Protein AF-A0A431ULP1-F1 (afdb_monomer_lite)

Radius of gyration: 26.03 Å; chains: 1; bounding box: 40×68×86 Å

Sequence (166 aa):
MKRIIVLFLVFIIAGCNNQLNDNKQQSEMEEDKNIDIAKNYLEELGYDVISYETKGSLLFTKSDLLDLPGEQIWGVQYTEPDNFLNKEINTVSFMVKNHPLDNLFNMGKTNATVLIFNEEVIGGWSFPHSKEPLIGAFYSIDGKTMEEIHGDLQKWRDEWENKYKN

Structure (mmCIF, N/CA/C/O backbone):
data_AF-A0A431ULP1-F1
#
_entry.id   AF-A0A431ULP1-F1
#
loop_
_atom_site.group_PDB
_atom_site.id
_atom_site.type_symbol
_atom_site.label_atom_id
_atom_site.label_alt_id
_atom_site.label_comp_id
_atom_site.label_asym_id
_atom_site.label_entity_id
_atom_site.label_seq_id
_atom_site.pdbx_PDB_ins_code
_atom_site.Cartn_x
_atom_site.Cartn_y
_atom_site.Cartn_z
_atom_site.occupancy
_atom_site.B_iso_or_equiv
_atom_site.auth_seq_id
_atom_site.auth_comp_id
_atom_site.auth_asym_id
_atom_site.auth_atom_id
_atom_site.pdbx_PDB_model_num
ATOM 1 N N . MET A 1 1 ? -20.546 51.774 70.889 1.00 44.00 1 MET A N 1
ATOM 2 C CA . MET A 1 1 ? -20.753 50.640 69.956 1.00 44.00 1 MET A CA 1
ATOM 3 C C . MET A 1 1 ? -20.410 51.104 68.548 1.00 44.00 1 MET A C 1
ATOM 5 O O . MET A 1 1 ? -20.899 52.163 68.176 1.00 44.00 1 MET A O 1
ATOM 9 N N . LYS A 1 2 ? -19.631 50.308 67.790 1.00 39.28 2 LYS A N 1
ATOM 10 C CA . LYS A 1 2 ? -19.003 50.630 66.480 1.00 39.28 2 LYS A CA 1
ATOM 11 C C . LYS A 1 2 ? -17.781 51.567 66.658 1.00 39.28 2 LYS A C 1
ATOM 13 O O . LYS A 1 2 ? -17.886 52.532 67.395 1.00 39.28 2 LYS A O 1
ATOM 18 N N . ARG A 1 3 ? -16.592 51.353 66.081 1.00 47.94 3 ARG A N 1
ATOM 19 C CA . ARG A 1 3 ? -16.167 50.559 64.917 1.00 47.94 3 ARG A CA 1
ATOM 20 C C . ARG A 1 3 ? -14.771 49.961 65.147 1.00 47.94 3 ARG A C 1
ATOM 22 O O . ARG A 1 3 ? -13.888 50.637 65.658 1.00 47.94 3 ARG A O 1
ATOM 29 N N . ILE A 1 4 ? -14.607 48.718 64.709 1.00 53.84 4 ILE A N 1
ATOM 30 C CA . ILE A 1 4 ? -13.329 48.066 64.414 1.00 53.84 4 ILE A CA 1
ATOM 31 C C . ILE A 1 4 ? -12.892 48.532 63.018 1.00 53.84 4 ILE A C 1
ATOM 33 O O . ILE A 1 4 ? -13.712 48.493 62.102 1.00 53.84 4 ILE A O 1
ATOM 37 N N . ILE A 1 5 ? -11.627 48.922 62.845 1.00 53.19 5 ILE A N 1
ATOM 38 C CA . ILE A 1 5 ? -10.938 48.872 61.546 1.00 53.19 5 ILE A CA 1
ATOM 39 C C . ILE A 1 5 ? -9.593 48.190 61.800 1.00 53.19 5 ILE A C 1
ATOM 41 O O . ILE A 1 5 ? -8.691 48.754 62.413 1.00 53.19 5 ILE A O 1
ATOM 45 N N . VAL A 1 6 ? -9.548 46.919 61.406 1.00 56.19 6 VAL A N 1
ATOM 46 C CA . VAL A 1 6 ? -8.403 46.008 61.456 1.00 56.19 6 VAL A CA 1
ATOM 47 C C . VAL A 1 6 ? -7.536 46.214 60.215 1.00 56.19 6 VAL A C 1
ATOM 49 O O . VAL A 1 6 ? -8.036 46.532 59.138 1.00 56.19 6 VAL A O 1
ATOM 52 N N . LEU A 1 7 ? -6.234 46.038 60.444 1.00 47.69 7 LEU A N 1
ATOM 53 C CA . LEU A 1 7 ? -5.099 46.109 59.532 1.00 47.69 7 LEU A CA 1
ATOM 54 C C . LEU A 1 7 ? -5.366 45.640 58.094 1.00 47.69 7 LEU A C 1
ATOM 56 O O . LEU A 1 7 ? -5.822 44.526 57.845 1.00 47.69 7 LEU A O 1
ATOM 60 N N . PHE A 1 8 ? -4.901 46.472 57.165 1.00 47.56 8 PHE A N 1
ATOM 61 C CA . PHE A 1 8 ? -4.568 46.109 55.795 1.00 47.56 8 PHE A CA 1
ATOM 62 C C . PHE A 1 8 ? -3.323 45.205 55.817 1.00 47.56 8 PHE A C 1
ATOM 64 O O . PHE A 1 8 ? -2.222 45.666 56.112 1.00 47.56 8 PHE A O 1
ATOM 71 N N . LEU A 1 9 ? -3.497 43.916 55.527 1.00 45.38 9 LEU A N 1
ATOM 72 C CA . LEU A 1 9 ? -2.406 42.971 55.292 1.00 45.38 9 LEU A CA 1
ATOM 73 C C . LEU A 1 9 ? -2.649 42.347 53.917 1.00 45.38 9 LEU A C 1
ATOM 75 O O . LEU A 1 9 ? -3.440 41.421 53.753 1.00 45.38 9 LEU A O 1
ATOM 79 N N . VAL A 1 10 ? -2.026 42.954 52.908 1.00 48.81 10 VAL A N 1
ATOM 80 C CA . VAL A 1 10 ? -2.047 42.489 51.520 1.00 48.81 10 VAL A CA 1
ATOM 81 C C . VAL A 1 10 ? -1.178 41.237 51.444 1.00 48.81 10 VAL A C 1
ATOM 83 O O . VAL A 1 10 ? 0.046 41.323 51.385 1.00 48.81 10 VAL A O 1
ATOM 86 N N . PHE A 1 11 ? -1.813 40.067 51.473 1.00 51.09 11 PHE A N 1
ATOM 87 C CA . PHE A 1 11 ? -1.184 38.820 51.056 1.00 51.09 11 PHE A CA 1
ATOM 88 C C . PHE A 1 11 ? -1.215 38.750 49.528 1.00 51.09 11 PHE A C 1
ATOM 90 O O . PHE A 1 11 ? -2.260 38.538 48.915 1.00 51.09 11 PHE A O 1
ATOM 97 N N . ILE A 1 12 ? -0.050 38.957 48.919 1.00 57.84 12 ILE A N 1
ATOM 98 C CA . ILE A 1 12 ? 0.209 38.669 47.511 1.00 57.84 12 ILE A CA 1
ATOM 99 C C . ILE A 1 12 ? 0.268 37.145 47.386 1.00 57.84 12 ILE A C 1
ATOM 101 O O . ILE A 1 12 ? 1.264 36.530 47.763 1.00 57.84 12 ILE A O 1
ATOM 105 N N . ILE A 1 13 ? -0.805 36.528 46.894 1.00 60.06 13 ILE A N 1
ATOM 106 C CA . ILE A 1 13 ? -0.780 35.120 46.499 1.00 60.06 13 ILE A CA 1
ATOM 107 C C . ILE A 1 13 ? -0.441 35.095 45.011 1.00 60.06 13 ILE A C 1
ATOM 109 O O . ILE A 1 13 ? -1.288 35.353 44.158 1.00 60.06 13 ILE A O 1
ATOM 113 N N . ALA A 1 14 ? 0.830 34.840 44.710 1.00 52.19 14 ALA A N 1
ATOM 114 C CA . ALA A 1 14 ? 1.275 34.486 43.373 1.00 52.19 14 ALA A CA 1
ATOM 115 C C . ALA A 1 14 ? 0.693 33.108 43.021 1.00 52.19 14 ALA A C 1
ATOM 117 O O . ALA A 1 14 ? 1.149 32.082 43.520 1.00 52.19 14 ALA A O 1
ATOM 118 N N . GLY A 1 15 ? -0.349 33.092 42.191 1.00 46.12 15 GLY A N 1
ATOM 119 C CA . GLY A 1 15 ? -0.823 31.882 41.531 1.00 46.12 15 GLY A CA 1
ATOM 120 C C . GLY A 1 15 ? -0.015 31.650 40.259 1.00 46.12 15 GLY A C 1
ATOM 121 O O . GLY A 1 15 ? -0.295 32.267 39.235 1.00 46.12 15 GLY A O 1
ATOM 122 N N . CYS A 1 16 ? 0.989 30.775 40.319 1.00 42.81 16 CYS A N 1
ATOM 123 C CA . CYS A 1 16 ? 1.614 30.213 39.125 1.00 42.81 16 CYS A CA 1
ATOM 124 C C . CYS A 1 16 ? 0.596 29.300 38.430 1.00 42.81 16 CYS A C 1
ATOM 126 O O . CYS A 1 16 ? 0.344 28.186 38.887 1.00 42.81 16 CYS A O 1
ATOM 128 N N . ASN A 1 17 ? -0.005 29.773 37.340 1.00 47.25 17 ASN A N 1
ATOM 129 C CA . ASN A 1 17 ? -0.841 28.950 36.474 1.00 47.25 17 ASN A CA 1
ATOM 130 C C . ASN A 1 17 ? 0.065 28.089 35.580 1.00 47.25 17 ASN A C 1
ATOM 132 O O . ASN A 1 17 ? 0.389 28.479 34.461 1.00 47.25 17 ASN A O 1
ATOM 136 N N . ASN A 1 18 ? 0.502 26.931 36.079 1.00 44.16 18 ASN A N 1
ATOM 137 C CA . ASN A 1 18 ? 1.061 25.887 35.223 1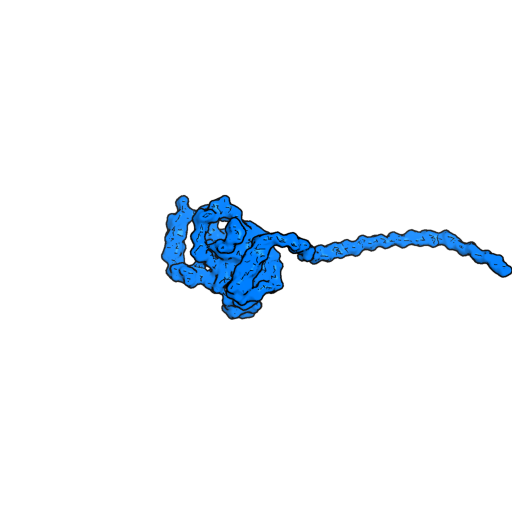.00 44.16 18 ASN A CA 1
ATOM 138 C C . ASN A 1 18 ? -0.100 25.172 34.532 1.00 44.16 18 ASN A C 1
ATOM 140 O O . ASN A 1 18 ? -0.567 24.123 34.972 1.00 44.16 18 ASN A O 1
ATOM 144 N N . GLN A 1 19 ? -0.563 25.778 33.444 1.00 44.97 19 GLN A N 1
ATOM 145 C CA . GLN A 1 19 ? -1.357 25.099 32.439 1.00 44.97 19 GLN A CA 1
ATOM 146 C C . GLN A 1 19 ? -0.424 24.083 31.770 1.00 44.97 19 GLN A C 1
ATOM 148 O O . GLN A 1 19 ? 0.378 24.412 30.898 1.00 44.97 19 GLN A O 1
ATOM 153 N N . LEU A 1 20 ? -0.449 22.856 32.291 1.00 41.56 20 LEU A N 1
ATOM 154 C CA . LEU A 1 20 ? 0.123 21.695 31.630 1.00 41.56 20 LEU A CA 1
ATOM 155 C C . LEU A 1 20 ? -0.615 21.556 30.300 1.00 41.56 20 LEU A C 1
ATOM 157 O O . LEU A 1 20 ? -1.793 21.208 30.258 1.00 41.56 20 LEU A O 1
ATOM 161 N N . ASN A 1 21 ? 0.085 21.924 29.232 1.00 38.34 21 ASN A N 1
ATOM 162 C CA . ASN A 1 21 ? -0.296 21.638 27.863 1.00 38.34 21 ASN A CA 1
ATOM 163 C C . ASN A 1 21 ? -0.261 20.119 27.670 1.00 38.34 21 ASN A C 1
ATOM 165 O O . ASN A 1 21 ? 0.716 19.571 27.160 1.00 38.34 21 ASN A O 1
ATOM 169 N N . ASP A 1 22 ? -1.341 19.447 28.057 1.00 37.44 22 ASP A N 1
ATOM 170 C CA . ASP A 1 22 ? -1.734 18.184 27.446 1.00 37.44 22 ASP A CA 1
ATOM 171 C C . ASP A 1 22 ? -2.174 18.498 26.012 1.00 37.44 22 ASP A C 1
ATOM 173 O O . ASP A 1 22 ? -3.357 18.539 25.678 1.00 37.44 22 ASP A O 1
ATOM 177 N N . ASN A 1 23 ? -1.188 18.740 25.146 1.00 39.16 23 ASN A N 1
ATOM 178 C CA . ASN A 1 23 ? -1.352 18.699 23.700 1.00 39.16 23 ASN A CA 1
ATOM 179 C C . ASN A 1 23 ? -1.556 17.235 23.294 1.00 39.16 23 ASN A C 1
ATOM 181 O O . ASN A 1 23 ? -0.716 16.619 22.641 1.00 39.16 23 ASN A O 1
ATOM 185 N N . LYS A 1 24 ? -2.698 16.664 23.680 1.00 39.19 24 LYS A N 1
ATOM 186 C CA . LYS A 1 24 ? -3.311 15.604 22.897 1.00 39.19 24 LYS A CA 1
ATOM 187 C C . LYS A 1 24 ? -3.706 16.295 21.599 1.00 39.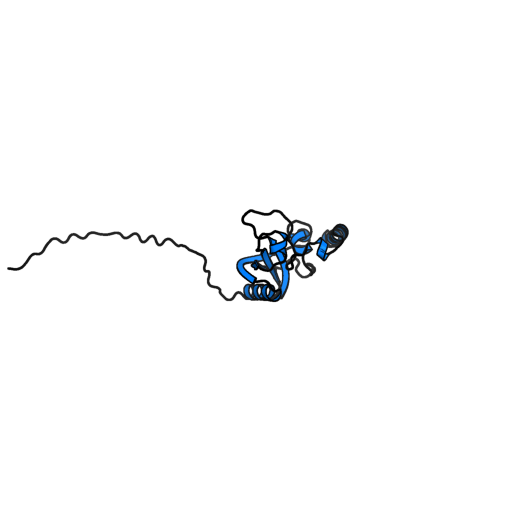19 24 LYS A C 1
ATOM 189 O O . LYS A 1 24 ? -4.654 17.074 21.593 1.00 39.19 24 LYS A O 1
ATOM 194 N N . GLN A 1 25 ? -2.896 16.093 20.560 1.00 41.06 25 GLN A N 1
ATOM 195 C CA . GLN A 1 25 ? -3.156 16.510 19.184 1.00 41.06 25 GLN A CA 1
ATOM 196 C C . GLN A 1 25 ? -4.489 15.912 18.733 1.00 41.06 25 GLN A C 1
ATOM 198 O O . GLN A 1 25 ? -4.570 14.877 18.086 1.00 41.06 25 GLN A O 1
ATOM 203 N N . GLN A 1 26 ? -5.557 16.579 19.127 1.00 40.69 26 GLN A N 1
ATOM 204 C CA . GLN A 1 26 ? -6.789 16.665 18.390 1.00 40.69 26 GLN A CA 1
ATOM 205 C C . GLN A 1 26 ? -6.553 17.838 17.438 1.00 40.69 26 GLN A C 1
ATOM 207 O O . GLN A 1 26 ? -7.049 18.938 17.654 1.00 40.69 26 GLN A O 1
ATOM 212 N N . SER A 1 27 ? -5.646 17.639 16.475 1.00 43.19 27 SER A N 1
ATOM 213 C CA . SER A 1 27 ? -5.486 18.586 15.381 1.00 43.19 27 SER A CA 1
ATOM 214 C C . SER A 1 27 ? -6.800 18.582 14.626 1.00 43.19 27 SER A C 1
ATOM 216 O O . SER A 1 27 ? -7.296 17.524 14.233 1.00 43.19 27 SER A O 1
ATOM 218 N N . GLU A 1 28 ? -7.373 19.769 14.522 1.00 41.53 28 GLU A N 1
ATOM 219 C CA . GLU A 1 28 ? -8.532 20.084 13.713 1.00 41.53 28 GLU A CA 1
ATOM 220 C C . GLU A 1 28 ? -8.424 19.351 12.374 1.00 41.53 28 GLU A C 1
ATOM 222 O O . GLU A 1 28 ? -7.456 19.503 11.632 1.00 41.53 28 GLU A O 1
ATOM 227 N N . MET A 1 29 ? -9.405 18.485 12.128 1.00 44.91 29 MET A N 1
ATOM 228 C CA . MET A 1 29 ? -9.673 17.874 10.837 1.00 44.91 29 MET A CA 1
ATOM 229 C C . MET A 1 29 ? -10.146 19.004 9.919 1.00 44.91 29 MET A C 1
ATOM 231 O O . MET A 1 29 ? -11.338 19.198 9.708 1.00 44.91 29 MET A O 1
ATOM 235 N N . GLU A 1 30 ? -9.207 19.826 9.457 1.00 44.91 30 GLU A N 1
ATOM 236 C CA . GLU A 1 30 ? -9.362 20.469 8.162 1.00 44.91 30 G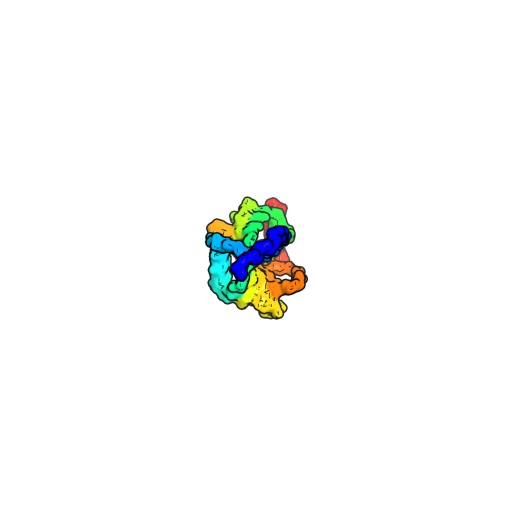LU A CA 1
ATOM 237 C C . GLU A 1 30 ? -9.537 19.319 7.162 1.00 44.91 30 GLU A C 1
ATOM 239 O O . GLU A 1 30 ? -8.798 18.334 7.226 1.00 44.91 30 GLU A O 1
ATOM 244 N N . GLU A 1 31 ? -10.594 19.382 6.356 1.00 63.78 31 GLU A N 1
ATOM 245 C CA . GLU A 1 31 ? -11.094 18.307 5.491 1.00 63.78 31 GLU A CA 1
ATOM 246 C C . GLU A 1 31 ? -10.040 17.960 4.419 1.00 63.78 31 GLU A C 1
ATOM 248 O O . GLU A 1 31 ? -10.033 18.469 3.298 1.00 63.78 31 GLU A O 1
ATOM 253 N N . ASP A 1 32 ? -9.045 17.165 4.809 1.00 87.62 32 ASP A N 1
ATOM 254 C CA . ASP A 1 32 ? -7.965 16.732 3.939 1.00 87.62 32 ASP A CA 1
ATOM 255 C C . ASP A 1 32 ? -8.513 15.653 3.017 1.00 87.62 32 ASP A C 1
ATOM 257 O O . ASP A 1 32 ? -8.636 14.485 3.384 1.00 87.62 32 ASP A O 1
ATOM 261 N N . LYS A 1 33 ? -8.826 16.061 1.791 1.00 94.12 33 LYS A N 1
ATOM 262 C CA . LYS A 1 33 ? -9.420 15.207 0.763 1.00 94.12 33 LYS A CA 1
ATOM 263 C C . LYS A 1 33 ? -8.716 13.853 0.595 1.00 94.12 33 LYS A C 1
ATOM 265 O O . LYS A 1 33 ? -9.382 12.861 0.316 1.00 94.12 33 LYS A O 1
ATOM 270 N N . ASN A 1 34 ? -7.395 13.770 0.787 1.00 96.25 34 ASN A N 1
ATOM 271 C CA . ASN A 1 34 ? -6.675 12.495 0.682 1.00 96.25 34 ASN A CA 1
ATOM 272 C C . ASN A 1 34 ? -6.992 11.546 1.847 1.00 96.25 34 ASN A C 1
ATOM 274 O O . ASN A 1 34 ? -7.004 10.332 1.649 1.00 96.25 34 ASN A O 1
ATOM 278 N N . ILE A 1 35 ? -7.257 12.077 3.045 1.00 97.44 35 ILE A N 1
ATOM 279 C CA . ILE A 1 35 ? -7.712 11.281 4.192 1.00 97.44 35 ILE A CA 1
ATOM 280 C C . ILE A 1 35 ? -9.081 10.675 3.882 1.00 97.44 35 ILE A C 1
ATOM 282 O O . ILE A 1 35 ? -9.259 9.475 4.087 1.00 97.44 35 ILE A O 1
ATOM 286 N N . ASP A 1 36 ? -10.002 11.458 3.319 1.00 97.19 36 ASP A N 1
ATOM 287 C CA . ASP A 1 36 ? -11.334 10.969 2.944 1.00 97.19 36 ASP A CA 1
ATOM 288 C C . ASP A 1 36 ? -11.275 9.937 1.815 1.00 97.19 36 ASP A C 1
ATOM 290 O O . ASP A 1 36 ? -11.896 8.881 1.918 1.00 97.19 36 ASP A O 1
ATOM 294 N N . ILE A 1 37 ? -10.480 10.188 0.767 1.00 98.19 37 ILE A N 1
ATOM 295 C CA . ILE A 1 37 ? -10.257 9.231 -0.330 1.00 98.19 37 ILE A CA 1
ATOM 296 C C . ILE A 1 37 ? -9.731 7.899 0.215 1.00 98.19 37 ILE A C 1
ATOM 298 O O . ILE A 1 37 ? -10.284 6.845 -0.093 1.00 98.19 37 ILE A O 1
ATOM 302 N N . ALA A 1 38 ? -8.680 7.937 1.040 1.00 98.50 38 ALA A N 1
ATOM 303 C CA . ALA A 1 38 ? -8.079 6.728 1.596 1.00 98.50 38 ALA A CA 1
ATOM 304 C C . ALA A 1 38 ? -9.042 5.981 2.524 1.00 98.50 38 ALA A C 1
ATOM 306 O O . ALA A 1 38 ? -9.138 4.757 2.447 1.00 98.50 38 ALA A O 1
ATOM 307 N N . LYS A 1 39 ? -9.764 6.704 3.385 1.00 98.56 39 LYS A N 1
ATOM 308 C CA . LYS A 1 39 ? -10.741 6.108 4.296 1.00 98.56 39 LYS A CA 1
ATOM 309 C C . LYS A 1 39 ? -11.865 5.417 3.525 1.00 98.56 39 LYS A C 1
ATOM 311 O O . LYS A 1 39 ? -12.117 4.243 3.780 1.00 98.56 39 LYS A O 1
ATOM 316 N N . ASN A 1 40 ? -12.483 6.114 2.571 1.00 98.56 40 ASN A N 1
ATOM 317 C CA . ASN A 1 40 ? -13.570 5.564 1.761 1.00 98.56 40 ASN A CA 1
ATOM 318 C C . ASN A 1 40 ? -13.109 4.322 0.993 1.00 98.56 40 ASN A C 1
ATOM 320 O O . ASN A 1 40 ? -13.801 3.312 1.000 1.00 98.56 40 ASN A O 1
ATOM 324 N N . TYR A 1 41 ? -11.907 4.356 0.412 1.00 98.75 41 TYR A N 1
ATOM 325 C CA . TYR A 1 41 ? -11.331 3.202 -0.276 1.00 98.75 41 TYR A CA 1
ATOM 326 C C . TYR A 1 41 ? -11.177 1.977 0.641 1.00 98.75 41 TYR A C 1
ATOM 328 O O . TYR A 1 41 ? -11.541 0.868 0.260 1.00 98.75 41 TYR A O 1
ATOM 336 N N . LEU A 1 42 ? -10.677 2.157 1.869 1.00 98.81 42 LEU A N 1
ATOM 337 C CA . LEU A 1 42 ? -10.550 1.056 2.835 1.00 98.81 42 LEU A CA 1
ATOM 338 C C . LEU A 1 42 ? -11.921 0.513 3.275 1.00 98.81 42 LEU A C 1
ATOM 340 O O . LEU A 1 42 ? -12.084 -0.699 3.407 1.00 98.81 42 LEU A O 1
ATOM 344 N N . GLU A 1 43 ? -12.909 1.387 3.470 1.00 98.69 43 GLU A N 1
ATOM 345 C CA . GLU A 1 43 ? -14.283 0.990 3.808 1.00 98.69 43 GLU A CA 1
ATOM 346 C C . GLU A 1 43 ? -14.965 0.238 2.648 1.00 98.69 43 GLU A C 1
ATOM 348 O O . GLU A 1 43 ? -15.651 -0.757 2.879 1.00 98.69 43 GLU A O 1
ATOM 353 N N . GLU A 1 44 ? -14.725 0.638 1.395 1.00 98.56 44 GLU A N 1
ATOM 354 C CA . GLU A 1 44 ? -15.211 -0.051 0.188 1.00 98.56 44 GLU A CA 1
ATOM 355 C C . GLU A 1 44 ? -14.607 -1.452 0.015 1.00 98.56 44 GLU A C 1
ATOM 357 O O . GLU A 1 44 ? -15.283 -2.360 -0.476 1.00 98.56 44 GLU A O 1
ATOM 362 N N . LEU A 1 45 ? -13.368 -1.663 0.473 1.00 98.31 45 LEU A N 1
ATOM 363 C CA . LEU A 1 45 ? -12.753 -2.994 0.572 1.00 98.31 45 LEU A CA 1
ATOM 364 C C . LEU A 1 45 ? -13.358 -3.856 1.696 1.00 98.31 45 LEU A C 1
ATOM 366 O O . LEU A 1 45 ? -13.057 -5.047 1.790 1.00 98.31 45 LEU A O 1
ATOM 370 N N . GLY A 1 46 ? -14.231 -3.283 2.530 1.00 98.56 46 GLY A N 1
ATOM 371 C CA . GLY A 1 46 ? -14.904 -3.964 3.633 1.00 98.56 46 GLY A CA 1
ATOM 372 C C . GLY A 1 46 ? -14.140 -3.916 4.955 1.00 98.56 46 GLY A C 1
ATOM 373 O O . GLY A 1 46 ? -14.407 -4.738 5.836 1.00 98.56 46 GLY A O 1
ATOM 374 N N . TYR A 1 47 ? -13.186 -2.995 5.107 1.00 98.62 47 TYR A N 1
ATOM 375 C CA . TYR A 1 47 ? -12.425 -2.841 6.344 1.00 98.62 47 TYR A CA 1
ATOM 376 C C . TYR A 1 47 ? -13.088 -1.860 7.308 1.00 98.62 47 TYR A C 1
ATOM 378 O O . TYR A 1 47 ? -13.598 -0.812 6.916 1.00 98.62 47 TYR A O 1
ATOM 386 N N . ASP A 1 48 ? -12.995 -2.166 8.599 1.00 98.62 48 ASP A N 1
ATOM 387 C CA . ASP A 1 48 ? -13.408 -1.248 9.656 1.00 98.62 48 ASP A CA 1
ATOM 388 C C . ASP A 1 48 ? -12.241 -0.303 9.976 1.00 98.62 48 ASP A C 1
ATOM 390 O O . ASP A 1 48 ? -11.246 -0.714 10.584 1.00 98.62 48 ASP A O 1
ATOM 394 N N . VAL A 1 49 ? -12.350 0.972 9.598 1.00 98.44 49 VAL A N 1
ATOM 395 C CA . VAL A 1 49 ? -11.329 1.987 9.904 1.00 98.44 49 VAL A CA 1
ATOM 396 C C . VAL A 1 49 ? -11.422 2.402 11.376 1.00 98.44 49 VAL A C 1
ATOM 398 O O . VAL A 1 49 ? -12.403 3.000 11.814 1.00 98.44 49 VAL A O 1
ATOM 401 N N . ILE A 1 50 ? -10.385 2.089 12.159 1.00 98.31 50 ILE A N 1
ATOM 402 C CA . ILE A 1 50 ? -10.357 2.299 13.616 1.00 98.31 50 ILE A CA 1
ATOM 403 C C . ILE A 1 50 ? -9.780 3.664 13.980 1.00 98.31 50 ILE A C 1
ATOM 405 O O . ILE A 1 50 ? -10.343 4.372 14.817 1.00 98.31 50 ILE A O 1
ATOM 409 N N . SER A 1 51 ? -8.642 4.019 13.388 1.00 97.50 51 SER A N 1
ATOM 410 C CA . SER A 1 51 ? -7.965 5.291 13.636 1.00 97.50 51 SER A CA 1
ATOM 411 C C . SER A 1 51 ? -7.137 5.718 12.437 1.00 97.50 51 SER A C 1
ATOM 413 O O . SER A 1 51 ? -6.526 4.895 11.760 1.00 97.50 51 SER A O 1
ATOM 415 N N . TYR A 1 52 ? -7.118 7.026 12.192 1.00 97.19 52 TYR A N 1
ATOM 416 C CA . TYR A 1 52 ? -6.091 7.665 11.379 1.00 97.19 52 TYR A CA 1
ATOM 417 C C . TYR A 1 52 ? -4.764 7.633 12.141 1.00 97.19 52 TYR A C 1
ATOM 419 O O . TYR A 1 52 ? -4.734 7.964 13.327 1.00 97.19 52 TYR A O 1
ATOM 427 N N . GLU A 1 53 ? -3.686 7.247 11.461 1.00 96.06 53 GLU A N 1
ATOM 428 C CA . GLU A 1 53 ? -2.354 7.141 12.061 1.00 96.06 53 GLU A CA 1
ATOM 429 C C . GLU A 1 53 ? -1.445 8.271 11.582 1.00 96.06 53 GLU A C 1
ATOM 431 O O . GLU A 1 53 ? -0.898 9.027 12.385 1.00 96.06 53 GLU A O 1
ATOM 436 N N . THR A 1 54 ? -1.262 8.397 10.266 1.00 96.75 54 THR A N 1
ATOM 437 C CA . THR A 1 54 ? -0.360 9.402 9.705 1.00 96.75 54 THR A CA 1
ATOM 438 C C . THR A 1 54 ? -0.656 9.696 8.238 1.00 96.75 54 THR A C 1
ATOM 440 O O . THR A 1 54 ? -1.249 8.884 7.527 1.00 96.75 54 THR A O 1
ATOM 443 N N . LYS A 1 55 ? -0.201 10.861 7.783 1.00 96.69 55 LYS A N 1
ATOM 444 C CA . LYS A 1 55 ? -0.138 11.270 6.384 1.00 96.69 55 LYS A CA 1
ATOM 445 C C . LYS A 1 55 ? 1.307 11.636 6.076 1.00 96.69 55 LYS A C 1
ATOM 447 O O . LYS A 1 55 ? 1.994 12.238 6.899 1.00 96.69 55 LYS A O 1
ATOM 452 N N . GLY A 1 56 ? 1.751 11.293 4.879 1.00 96.19 56 GLY A N 1
ATOM 453 C CA . GLY A 1 56 ? 3.086 11.600 4.395 1.00 96.19 56 GLY A CA 1
ATOM 454 C C . GLY A 1 56 ? 3.126 11.626 2.878 1.00 96.19 56 GLY A C 1
ATOM 455 O O . GLY A 1 56 ? 2.087 11.691 2.212 1.00 96.19 56 GLY A O 1
ATOM 456 N N . SER A 1 57 ? 4.335 11.557 2.342 1.00 95.88 57 SER A N 1
ATOM 457 C CA . SER A 1 57 ? 4.553 11.391 0.918 1.00 95.88 57 SER A CA 1
ATOM 458 C C . SER A 1 57 ? 5.696 10.428 0.630 1.00 95.88 57 SER A C 1
ATOM 460 O O . SER A 1 57 ? 6.597 10.221 1.445 1.00 95.88 57 SER A O 1
ATOM 462 N N . LEU A 1 58 ? 5.622 9.812 -0.544 1.00 95.69 58 LEU A N 1
ATOM 463 C CA . LEU A 1 58 ? 6.631 8.936 -1.109 1.00 95.69 58 LEU A CA 1
ATOM 464 C C . LEU A 1 58 ? 7.143 9.574 -2.400 1.00 95.69 58 LEU A C 1
ATOM 466 O O . LEU A 1 58 ? 6.361 9.933 -3.279 1.00 95.69 58 LEU A O 1
ATOM 470 N N . LEU A 1 59 ? 8.461 9.680 -2.521 1.00 96.88 59 LEU A N 1
ATOM 471 C CA . LEU A 1 59 ? 9.151 10.039 -3.752 1.00 96.88 59 LEU A CA 1
ATOM 472 C C . LEU A 1 59 ? 10.188 8.957 -4.016 1.00 96.88 59 LEU A C 1
ATOM 474 O O . LEU A 1 59 ? 10.966 8.624 -3.126 1.00 96.88 59 LEU A O 1
ATOM 478 N N . PHE A 1 60 ? 10.189 8.418 -5.227 1.00 96.06 60 PHE A N 1
ATOM 479 C CA . PHE A 1 60 ? 11.116 7.367 -5.612 1.00 96.06 60 PHE A CA 1
ATOM 480 C C . PHE A 1 60 ? 11.601 7.584 -7.043 1.00 96.06 60 PHE A C 1
ATOM 482 O O . PHE A 1 60 ? 10.914 8.134 -7.912 1.00 96.06 60 PHE A O 1
ATOM 489 N N . THR A 1 61 ? 12.822 7.143 -7.264 1.00 96.69 61 THR A N 1
ATOM 490 C CA . THR A 1 61 ? 13.529 7.111 -8.532 1.00 96.69 61 THR A CA 1
ATOM 491 C C . THR A 1 61 ? 13.596 5.675 -9.040 1.00 96.69 61 THR A C 1
ATOM 493 O O . THR A 1 61 ? 13.147 4.729 -8.393 1.00 96.69 61 THR A O 1
ATOM 496 N N . LYS A 1 62 ? 14.184 5.498 -10.222 1.00 96.50 62 LYS A N 1
ATOM 497 C CA . LYS A 1 62 ? 14.356 4.177 -10.822 1.00 96.50 62 LYS A CA 1
ATOM 498 C C . LYS A 1 62 ? 15.261 3.272 -9.975 1.00 96.50 62 LYS A C 1
ATOM 500 O O . LYS A 1 62 ? 14.963 2.093 -9.841 1.00 96.50 62 LYS A O 1
ATOM 505 N N . SER A 1 63 ? 16.324 3.826 -9.383 1.00 95.75 63 SER A N 1
ATOM 506 C CA . SER A 1 63 ? 17.231 3.069 -8.512 1.00 95.75 63 SER A CA 1
ATOM 507 C C . SER A 1 63 ? 16.557 2.636 -7.217 1.00 95.75 63 SER A C 1
ATOM 509 O O . SER A 1 63 ? 16.778 1.516 -6.778 1.00 95.75 63 SER A O 1
ATOM 511 N N . ASP A 1 64 ? 15.667 3.463 -6.661 1.00 96.56 64 ASP A N 1
ATOM 512 C CA . ASP A 1 64 ? 14.963 3.126 -5.419 1.00 96.56 64 ASP A CA 1
ATOM 513 C C . ASP A 1 64 ? 14.062 1.890 -5.579 1.00 96.56 64 ASP A C 1
ATOM 515 O O . ASP A 1 64 ? 13.782 1.208 -4.601 1.00 96.56 64 ASP A O 1
ATOM 519 N N . LEU A 1 65 ? 13.631 1.559 -6.805 1.00 97.00 65 LEU A N 1
ATOM 520 C CA . LEU A 1 65 ? 12.860 0.343 -7.095 1.00 97.00 65 LEU A CA 1
ATOM 521 C C . LEU A 1 65 ? 13.680 -0.948 -6.956 1.00 97.00 65 LEU A C 1
ATOM 523 O O . LEU A 1 65 ? 13.093 -2.026 -6.908 1.00 97.00 65 LEU A O 1
ATOM 527 N N . LEU A 1 66 ? 15.009 -0.853 -6.926 1.00 96.62 66 LEU A N 1
ATOM 528 C CA . LEU A 1 66 ? 15.924 -1.987 -6.763 1.00 96.62 66 LEU A CA 1
ATOM 529 C C . LEU A 1 66 ? 16.417 -2.145 -5.322 1.00 96.62 66 LEU A C 1
ATOM 531 O O . LEU A 1 66 ? 17.043 -3.151 -5.001 1.00 96.62 66 LEU A O 1
ATOM 535 N N . ASP A 1 67 ? 16.147 -1.155 -4.472 1.00 95.81 67 ASP A N 1
ATOM 536 C CA . ASP A 1 67 ? 16.596 -1.110 -3.088 1.00 95.81 67 ASP A CA 1
ATOM 537 C C . ASP A 1 67 ? 15.413 -1.232 -2.121 1.00 95.81 67 ASP A C 1
ATOM 539 O O . ASP A 1 67 ? 14.255 -0.949 -2.443 1.00 95.81 67 ASP A O 1
ATOM 543 N N . LEU A 1 68 ? 15.697 -1.636 -0.882 1.00 94.44 68 LEU A N 1
ATOM 544 C CA . LEU A 1 68 ? 14.703 -1.586 0.187 1.00 94.44 68 LEU A CA 1
ATOM 545 C C . LEU A 1 68 ? 14.551 -0.150 0.720 1.00 94.44 68 LEU A C 1
ATOM 547 O O . LEU A 1 68 ? 15.557 0.527 0.933 1.00 94.44 68 LEU A O 1
ATOM 551 N N . PRO A 1 69 ? 13.320 0.309 1.022 1.00 94.56 69 PRO A N 1
ATOM 552 C CA . PRO A 1 69 ? 12.060 -0.441 0.972 1.00 94.56 69 PRO A CA 1
ATOM 553 C C . PRO A 1 69 ? 11.335 -0.407 -0.388 1.00 94.56 69 PRO A C 1
ATOM 555 O O . PRO A 1 69 ? 10.250 -0.977 -0.493 1.00 94.56 69 PRO A O 1
ATOM 558 N N . GLY A 1 70 ? 11.874 0.261 -1.411 1.00 95.94 70 GLY A N 1
ATOM 559 C CA . GLY A 1 70 ? 11.175 0.507 -2.675 1.00 95.94 70 GLY A CA 1
ATOM 560 C C . GLY A 1 70 ? 10.766 -0.762 -3.426 1.00 95.94 70 GLY A C 1
ATOM 561 O O . GLY A 1 70 ? 9.603 -0.853 -3.822 1.00 95.94 70 GLY A O 1
ATOM 562 N N . GLU A 1 71 ? 11.643 -1.769 -3.531 1.00 95.88 71 GLU A N 1
ATOM 563 C CA . GLU A 1 71 ? 11.306 -3.079 -4.131 1.00 95.88 71 GLU A CA 1
ATOM 564 C C . GLU A 1 71 ? 10.107 -3.723 -3.415 1.00 95.88 71 GLU A C 1
ATOM 566 O O . GLU A 1 71 ? 9.190 -4.234 -4.051 1.00 95.88 71 GLU A O 1
ATOM 571 N N . GLN A 1 72 ? 10.068 -3.663 -2.080 1.00 96.00 72 GLN A N 1
ATOM 572 C CA . GLN A 1 72 ? 8.996 -4.282 -1.294 1.00 96.00 72 GLN A CA 1
ATOM 573 C C . GLN A 1 72 ? 7.675 -3.527 -1.392 1.00 96.00 72 GLN A C 1
ATOM 575 O O . GLN A 1 72 ? 6.624 -4.159 -1.463 1.00 96.00 72 GLN A O 1
ATOM 580 N N . ILE A 1 73 ? 7.711 -2.192 -1.384 1.00 97.12 73 ILE A N 1
ATOM 581 C CA . ILE A 1 73 ? 6.501 -1.376 -1.529 1.00 97.12 73 ILE A CA 1
ATOM 582 C C . ILE A 1 73 ? 5.893 -1.610 -2.908 1.00 97.12 73 ILE A C 1
ATOM 584 O O . ILE A 1 73 ? 4.695 -1.869 -3.008 1.00 97.12 73 ILE A O 1
ATOM 588 N N . TRP A 1 74 ? 6.706 -1.549 -3.964 1.00 97.44 74 TRP A N 1
ATOM 589 C CA . TRP A 1 74 ? 6.219 -1.667 -5.336 1.00 97.44 74 TRP A CA 1
ATOM 590 C C . TRP A 1 74 ? 5.934 -3.103 -5.766 1.00 97.44 74 TRP A C 1
ATOM 592 O O . TRP A 1 74 ? 5.001 -3.326 -6.533 1.00 97.44 74 TRP A O 1
ATOM 602 N N . GLY A 1 75 ? 6.645 -4.083 -5.210 1.00 97.31 75 GLY A N 1
ATOM 603 C CA . GLY A 1 75 ? 6.405 -5.500 -5.476 1.00 97.31 75 GLY A CA 1
ATOM 604 C C . GLY A 1 75 ? 5.021 -5.982 -5.041 1.00 97.31 75 GLY A C 1
ATOM 605 O O . GLY A 1 75 ? 4.534 -6.971 -5.578 1.00 97.31 75 GLY A O 1
ATOM 606 N N . VAL A 1 76 ? 4.347 -5.279 -4.126 1.00 98.19 76 VAL A N 1
ATOM 607 C CA . VAL A 1 76 ? 2.983 -5.628 -3.686 1.00 98.19 76 VAL A CA 1
ATOM 608 C C . VAL A 1 76 ? 1.876 -4.777 -4.312 1.00 98.19 76 VAL A C 1
ATOM 610 O O . VAL A 1 76 ? 0.736 -4.806 -3.848 1.00 98.19 76 VAL A O 1
ATOM 613 N N . GLN A 1 77 ? 2.191 -4.021 -5.367 1.00 97.88 77 GLN A N 1
ATOM 614 C CA . GLN A 1 77 ? 1.208 -3.235 -6.114 1.00 97.88 77 GLN A CA 1
ATOM 615 C C . GLN A 1 77 ? 0.732 -3.987 -7.359 1.00 97.88 77 GLN A C 1
ATOM 617 O O . GLN A 1 77 ? 1.501 -4.678 -8.021 1.00 97.88 77 GLN A O 1
ATOM 622 N N . TYR A 1 78 ? -0.537 -3.789 -7.720 1.00 96.25 78 TYR A N 1
ATOM 623 C CA . TYR A 1 78 ? -1.082 -4.234 -9.010 1.00 96.25 78 TYR A CA 1
ATOM 624 C C . TYR A 1 78 ? -0.803 -3.236 -10.148 1.00 96.25 78 TYR A C 1
ATOM 626 O O . TYR A 1 78 ? -1.044 -3.541 -11.315 1.00 96.25 78 TYR A O 1
ATOM 634 N N . THR A 1 79 ? -0.319 -2.039 -9.809 1.00 95.75 79 THR A N 1
ATOM 635 C CA . THR A 1 79 ? -0.015 -0.954 -10.746 1.00 95.75 79 THR A CA 1
ATOM 636 C C . THR A 1 79 ? 1.496 -0.818 -10.920 1.00 95.75 79 THR A C 1
ATOM 638 O O . THR A 1 79 ? 2.237 -0.800 -9.941 1.00 95.75 79 THR A O 1
ATOM 641 N N . GLU A 1 80 ? 1.948 -0.649 -12.163 1.00 95.19 80 GLU A N 1
ATOM 642 C CA . GLU A 1 80 ? 3.359 -0.409 -12.490 1.00 95.19 80 GLU A CA 1
ATOM 643 C C . GLU A 1 80 ? 3.851 0.975 -12.007 1.00 95.19 80 GLU A C 1
ATOM 645 O O . GLU A 1 80 ? 3.126 1.970 -12.145 1.00 95.19 80 GLU A O 1
ATOM 650 N N . PRO A 1 81 ? 5.102 1.093 -11.519 1.00 97.00 81 PRO A N 1
ATOM 651 C CA . PRO A 1 81 ? 5.637 2.340 -10.966 1.00 97.00 81 PRO A CA 1
ATOM 652 C C . PRO A 1 81 ? 6.010 3.396 -12.017 1.00 97.00 81 PRO A C 1
ATOM 654 O O . PRO A 1 81 ? 6.192 4.564 -11.668 1.00 97.00 81 PRO A O 1
ATOM 657 N N . ASP A 1 82 ? 6.150 3.022 -13.294 1.00 97.31 82 ASP A N 1
ATOM 658 C CA . ASP A 1 82 ? 6.742 3.856 -14.353 1.00 97.31 82 ASP A CA 1
ATOM 659 C C . ASP A 1 82 ? 6.094 5.244 -14.467 1.00 97.31 82 ASP A C 1
ATOM 661 O O . ASP A 1 82 ? 6.779 6.251 -14.653 1.00 97.31 82 ASP A O 1
ATOM 665 N N . ASN A 1 83 ? 4.771 5.318 -14.298 1.00 96.38 83 ASN A N 1
ATOM 666 C CA . ASN A 1 83 ? 4.018 6.567 -14.408 1.00 96.38 83 ASN A CA 1
ATOM 667 C C . ASN A 1 83 ? 4.216 7.518 -13.218 1.00 96.38 83 ASN A C 1
ATOM 669 O O . ASN A 1 83 ? 3.843 8.693 -13.319 1.00 96.38 83 ASN A O 1
ATOM 673 N N . PHE A 1 84 ? 4.810 7.047 -12.123 1.00 97.69 84 PHE A N 1
ATOM 674 C CA . PHE A 1 84 ? 4.954 7.792 -10.872 1.00 97.69 84 PHE A CA 1
ATOM 675 C C . PHE A 1 84 ? 6.415 8.074 -10.491 1.00 97.69 84 PHE A C 1
ATOM 677 O O . PHE A 1 84 ? 6.668 8.770 -9.512 1.00 97.69 84 PHE A O 1
ATOM 684 N N . LEU A 1 85 ? 7.379 7.607 -11.293 1.00 97.12 85 LEU A N 1
ATOM 685 C CA . LEU A 1 85 ? 8.804 7.887 -11.103 1.00 97.12 85 LEU A CA 1
ATOM 686 C C . LEU A 1 85 ? 9.093 9.391 -11.023 1.00 97.12 85 LEU A C 1
ATOM 688 O O . LEU A 1 85 ? 8.681 10.163 -11.892 1.00 97.12 85 LEU A O 1
ATOM 692 N N . ASN A 1 86 ? 9.877 9.787 -10.018 1.00 97.62 86 ASN A N 1
ATOM 693 C CA . ASN A 1 86 ? 10.248 11.175 -9.719 1.00 97.62 86 ASN A CA 1
ATOM 694 C C . ASN A 1 86 ? 9.048 12.105 -9.470 1.00 97.62 86 ASN A C 1
ATOM 696 O O . ASN A 1 86 ? 9.161 13.321 -9.642 1.00 97.62 86 ASN A O 1
ATOM 700 N N . LYS A 1 87 ? 7.896 11.547 -9.087 1.00 97.88 87 LYS A N 1
ATOM 701 C CA . LYS A 1 87 ? 6.704 12.302 -8.698 1.00 97.88 87 LYS A CA 1
ATOM 702 C C . LYS A 1 87 ? 6.361 11.992 -7.251 1.00 97.88 87 LYS A C 1
ATOM 704 O O . LYS A 1 87 ? 6.553 10.876 -6.779 1.00 97.88 87 LYS A O 1
ATOM 709 N N . GLU A 1 88 ? 5.856 12.999 -6.556 1.00 97.44 88 GLU A N 1
ATOM 710 C CA . GLU A 1 88 ? 5.409 12.847 -5.180 1.00 97.44 88 GLU A CA 1
ATOM 711 C C . GLU A 1 88 ? 4.045 12.143 -5.146 1.00 97.44 88 GLU A C 1
ATOM 713 O O . GLU A 1 88 ? 3.091 12.575 -5.798 1.00 97.44 88 GLU A O 1
ATOM 718 N N . ILE A 1 89 ? 3.962 11.045 -4.397 1.00 98.31 89 ILE A N 1
ATOM 719 C CA . ILE A 1 89 ? 2.732 10.299 -4.116 1.00 98.31 89 ILE A CA 1
ATOM 720 C C . ILE A 1 89 ? 2.346 10.578 -2.667 1.00 98.31 89 ILE A C 1
ATOM 722 O O . ILE A 1 89 ? 3.181 10.475 -1.773 1.00 98.31 89 ILE A O 1
ATOM 726 N N . ASN A 1 90 ? 1.079 10.887 -2.410 1.00 98.38 90 ASN A N 1
ATOM 727 C CA . ASN A 1 90 ? 0.581 11.040 -1.047 1.00 98.38 90 ASN A CA 1
ATOM 728 C C . ASN A 1 90 ? 0.364 9.666 -0.413 1.00 98.38 90 ASN A C 1
ATOM 730 O O . ASN A 1 90 ? -0.174 8.761 -1.049 1.00 98.38 90 ASN A O 1
ATOM 734 N N . THR A 1 91 ? 0.721 9.528 0.857 1.00 98.44 91 THR A N 1
ATOM 735 C CA . THR A 1 91 ? 0.467 8.313 1.634 1.00 98.44 91 THR A CA 1
ATOM 736 C C . THR A 1 91 ? -0.436 8.644 2.805 1.00 98.44 91 THR A C 1
ATOM 738 O O . THR A 1 91 ? -0.161 9.603 3.529 1.00 98.44 91 THR A O 1
ATOM 741 N N . VAL A 1 92 ? -1.472 7.846 3.035 1.00 98.56 92 VAL A N 1
ATOM 742 C CA . VAL A 1 92 ? -2.324 7.977 4.225 1.00 98.56 92 VAL A CA 1
ATOM 743 C C . VAL A 1 92 ? -2.456 6.621 4.897 1.00 98.56 92 VAL A C 1
ATOM 745 O O . VAL A 1 92 ? -2.835 5.645 4.252 1.00 98.56 92 VAL A O 1
ATOM 748 N N . SER A 1 93 ? -2.139 6.563 6.186 1.00 98.44 93 SER A N 1
ATOM 749 C CA . SER A 1 93 ? -2.132 5.335 6.973 1.00 98.44 93 SER A CA 1
ATOM 750 C C . SER A 1 93 ? -3.250 5.325 8.006 1.00 98.44 93 SER A C 1
ATOM 752 O O . SER A 1 93 ? -3.465 6.303 8.726 1.00 98.44 93 SER A O 1
ATOM 754 N N . PHE A 1 94 ? -3.906 4.176 8.125 1.00 98.69 94 PHE A N 1
ATOM 755 C CA . PHE A 1 94 ? -4.935 3.896 9.115 1.00 98.69 94 PHE A CA 1
ATOM 756 C C . PHE A 1 94 ? -4.649 2.584 9.836 1.00 98.69 94 PHE A C 1
ATOM 758 O O . PHE A 1 94 ? -4.096 1.642 9.265 1.00 98.69 94 PHE A O 1
ATOM 765 N N . MET A 1 95 ? -5.106 2.495 11.078 1.00 98.56 95 MET A N 1
ATOM 766 C CA . MET A 1 95 ? -5.326 1.217 11.735 1.00 98.56 95 MET A CA 1
ATOM 767 C C . MET A 1 95 ? -6.707 0.708 11.338 1.00 98.56 95 MET A C 1
ATOM 769 O O . MET A 1 95 ? -7.710 1.401 11.530 1.00 98.56 95 MET A O 1
ATOM 773 N N . VAL A 1 96 ? -6.767 -0.512 10.820 1.00 98.69 96 VAL A N 1
ATOM 774 C CA . VAL A 1 96 ? -8.002 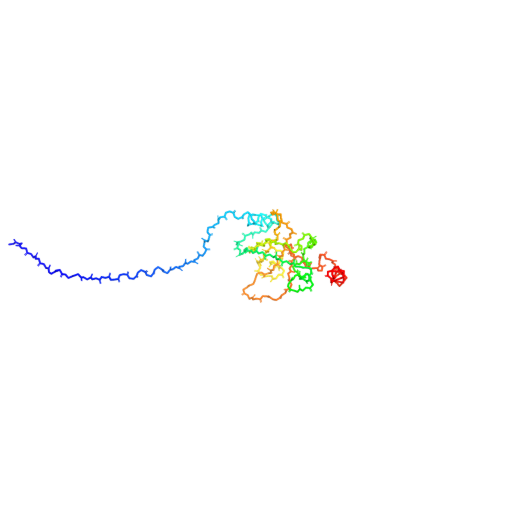-1.153 10.366 1.00 98.69 96 VAL A CA 1
ATOM 775 C C . VAL A 1 96 ? -8.246 -2.478 11.082 1.00 98.69 96 VAL A C 1
ATOM 777 O O . VAL A 1 96 ? -7.341 -3.062 11.693 1.00 98.69 96 VAL A O 1
ATOM 780 N N . LYS A 1 97 ? -9.491 -2.940 11.004 1.00 98.38 97 LYS A N 1
ATOM 781 C CA . LYS A 1 97 ? -9.918 -4.304 11.314 1.00 98.38 97 LYS A CA 1
ATOM 782 C C . LYS A 1 97 ? -10.621 -4.933 10.117 1.00 98.38 97 LYS A C 1
ATOM 784 O O . LYS A 1 97 ? -10.972 -4.242 9.164 1.00 98.38 97 LYS A O 1
ATOM 789 N N . ASN A 1 98 ? -10.869 -6.235 10.226 1.00 98.06 98 ASN A N 1
ATOM 790 C CA . ASN A 1 98 ? -11.449 -7.062 9.171 1.00 98.06 98 ASN A CA 1
ATOM 791 C C . ASN A 1 98 ? -10.514 -7.187 7.957 1.00 98.06 98 ASN A C 1
ATOM 793 O O . ASN A 1 98 ? -10.947 -7.439 6.838 1.00 98.06 98 ASN A O 1
ATOM 797 N N . HIS A 1 99 ? -9.212 -7.022 8.196 1.00 98.50 99 HIS A N 1
ATOM 798 C CA . HIS A 1 99 ? -8.180 -7.204 7.188 1.00 98.50 99 HIS A CA 1
ATOM 799 C C . HIS A 1 99 ? -7.674 -8.660 7.209 1.00 98.50 99 HIS A C 1
ATOM 801 O O . HIS A 1 99 ? -7.562 -9.236 8.296 1.00 98.50 99 HIS A O 1
ATOM 807 N N . PRO A 1 100 ? -7.300 -9.279 6.068 1.00 98.06 100 PRO A N 1
ATOM 808 C CA . PRO A 1 100 ? -6.810 -10.666 6.036 1.00 98.06 100 PRO A CA 1
ATOM 809 C C . PRO A 1 100 ? -5.668 -10.967 7.023 1.00 98.06 100 PRO A C 1
ATOM 811 O O . PRO A 1 100 ? -5.627 -12.034 7.643 1.00 98.06 100 PRO A O 1
ATOM 814 N N . LEU A 1 101 ? -4.776 -9.993 7.232 1.00 97.62 101 LEU A N 1
ATOM 815 C CA . LEU A 1 101 ? -3.641 -10.128 8.153 1.00 97.62 101 LEU A CA 1
ATOM 816 C C . LEU A 1 101 ? -4.037 -10.202 9.633 1.00 97.62 101 LEU A C 1
ATOM 818 O O . LEU A 1 101 ? -3.277 -10.760 10.426 1.00 97.62 101 LEU A O 1
ATOM 822 N N . ASP A 1 102 ? -5.219 -9.706 10.010 1.00 96.94 102 ASP A N 1
ATOM 823 C CA . ASP A 1 102 ? -5.689 -9.725 11.400 1.00 96.94 102 ASP A CA 1
ATOM 824 C C . ASP A 1 102 ? -5.728 -11.157 11.945 1.00 96.94 102 ASP A C 1
ATOM 826 O O . ASP A 1 102 ? -5.304 -11.411 13.079 1.00 96.94 102 ASP A O 1
ATOM 830 N N . ASN A 1 103 ? -6.203 -12.084 11.105 1.00 94.25 103 ASN A N 1
ATOM 831 C CA . ASN A 1 103 ? -6.319 -13.507 11.405 1.00 94.25 103 ASN A CA 1
ATOM 832 C C . ASN A 1 103 ? -5.030 -14.264 11.083 1.00 94.25 103 ASN A C 1
ATOM 834 O O . ASN A 1 103 ? -4.629 -15.120 11.867 1.00 94.25 103 ASN A O 1
ATOM 838 N N . LEU A 1 104 ? -4.355 -13.935 9.973 1.00 94.81 104 LEU A N 1
ATOM 839 C CA . LEU A 1 104 ? -3.109 -14.606 9.579 1.00 94.81 104 LEU A CA 1
ATOM 840 C C . LEU A 1 104 ? -2.044 -14.526 10.685 1.00 94.81 104 LEU A C 1
ATOM 842 O O . LEU A 1 104 ? -1.335 -15.498 10.935 1.00 94.81 104 LEU A O 1
ATOM 846 N N . PHE A 1 105 ? -1.977 -13.389 11.381 1.00 93.38 105 PHE A N 1
ATOM 847 C CA . PHE A 1 105 ? -1.014 -13.145 12.456 1.00 93.38 105 PHE A CA 1
ATOM 848 C C . PHE A 1 105 ? -1.602 -13.237 13.869 1.00 93.38 105 PHE A C 1
ATOM 850 O O . PHE A 1 105 ? -0.860 -13.093 14.839 1.00 93.38 105 PHE A O 1
ATOM 857 N N . ASN A 1 106 ? -2.910 -13.480 14.014 1.00 93.19 106 ASN A N 1
ATOM 858 C CA . ASN A 1 106 ? -3.624 -13.461 15.300 1.00 93.19 106 ASN A CA 1
ATOM 859 C C . ASN A 1 106 ? -3.404 -12.168 16.116 1.00 93.19 106 ASN A C 1
ATOM 861 O O . ASN A 1 106 ? -3.382 -12.190 17.348 1.00 93.19 106 ASN A O 1
ATOM 865 N N . MET A 1 107 ? -3.233 -11.032 15.432 1.00 91.62 107 MET A N 1
ATOM 866 C CA . MET A 1 107 ? -3.036 -9.715 16.056 1.00 91.62 107 MET A CA 1
ATOM 867 C C . MET A 1 107 ? -4.332 -8.899 16.116 1.00 91.62 107 MET A C 1
ATOM 869 O O . MET A 1 107 ? -4.455 -7.976 16.923 1.00 91.62 107 MET A O 1
ATOM 873 N N . GLY A 1 108 ? -5.323 -9.260 15.293 1.00 94.19 108 GLY A N 1
ATOM 874 C CA . GLY A 1 108 ? -6.667 -8.683 15.317 1.00 94.19 108 GLY A CA 1
ATOM 875 C C . GLY A 1 108 ? -6.776 -7.253 14.784 1.00 94.19 108 GLY A C 1
ATOM 876 O O . GLY A 1 108 ? -7.862 -6.680 14.885 1.00 94.19 108 GLY A O 1
ATOM 877 N N . LYS A 1 109 ? -5.674 -6.669 14.295 1.00 97.25 109 LYS A N 1
ATOM 878 C CA . LYS A 1 109 ? -5.609 -5.353 13.652 1.00 97.25 109 LYS A CA 1
ATOM 879 C C . LYS A 1 109 ? -4.451 -5.287 12.658 1.00 97.25 109 LYS A C 1
ATOM 881 O O . LYS A 1 109 ? -3.418 -5.937 12.849 1.00 97.25 109 LYS A O 1
ATOM 886 N N . THR A 1 110 ? -4.587 -4.397 11.684 1.00 98.31 110 THR A N 1
ATOM 887 C CA . THR A 1 110 ? -3.603 -4.170 10.624 1.00 98.31 110 THR A CA 1
ATOM 888 C C . THR A 1 110 ? -3.374 -2.675 10.429 1.00 98.31 110 THR A C 1
ATOM 890 O O . THR A 1 110 ? -4.310 -1.885 10.519 1.00 98.31 110 THR A O 1
ATOM 893 N N . ASN A 1 111 ? -2.132 -2.276 10.157 1.00 98.19 111 ASN A N 1
ATOM 894 C CA . ASN A 1 111 ? -1.824 -0.943 9.648 1.00 98.19 111 ASN A CA 1
ATOM 895 C C . ASN A 1 111 ? -1.914 -0.988 8.118 1.00 98.19 111 ASN A C 1
ATOM 897 O O . ASN A 1 111 ? -1.188 -1.760 7.491 1.00 98.19 111 ASN A O 1
ATOM 901 N N . ALA A 1 112 ? -2.788 -0.183 7.524 1.00 98.69 112 ALA A N 1
ATOM 902 C CA . ALA A 1 112 ? -2.983 -0.084 6.082 1.00 98.69 112 ALA A CA 1
ATOM 903 C C . ALA A 1 112 ? -2.582 1.316 5.606 1.00 98.69 112 ALA A C 1
ATOM 905 O O . ALA A 1 112 ? -3.075 2.308 6.139 1.00 98.69 112 ALA A O 1
ATOM 906 N N . THR A 1 113 ? -1.703 1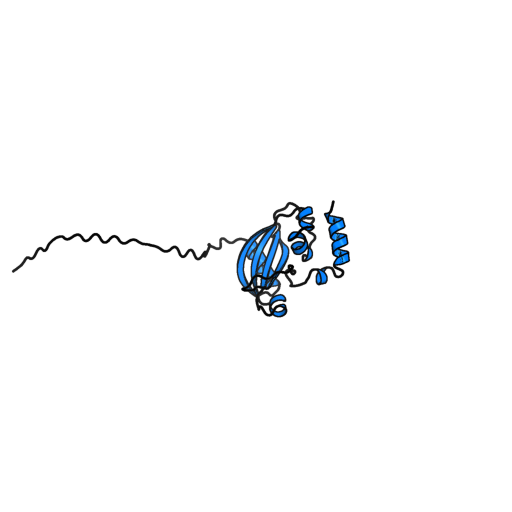.398 4.610 1.00 98.75 113 THR A N 1
ATOM 907 C CA . THR A 1 113 ? -1.266 2.653 3.988 1.00 98.75 113 THR A CA 1
ATOM 908 C C . THR A 1 113 ? -1.733 2.696 2.545 1.00 98.75 113 THR A C 1
ATOM 910 O O . THR A 1 113 ? -1.371 1.833 1.750 1.00 98.75 113 THR A O 1
ATOM 913 N N . VAL A 1 114 ? -2.512 3.717 2.199 1.00 98.81 114 VAL A N 1
ATOM 914 C CA . VAL A 1 114 ? -3.042 3.947 0.852 1.00 98.81 114 VAL A CA 1
ATOM 915 C C . VAL A 1 114 ? -2.134 4.919 0.103 1.00 98.81 114 VAL A C 1
ATOM 917 O O . VAL A 1 114 ? -1.727 5.943 0.657 1.00 98.81 114 VAL A O 1
ATOM 920 N N . LEU A 1 115 ? -1.829 4.598 -1.154 1.00 98.69 115 LEU A N 1
ATOM 921 C CA . LEU A 1 115 ? -1.084 5.443 -2.083 1.00 98.69 115 LEU A CA 1
ATOM 922 C C . LEU A 1 115 ? -2.055 6.247 -2.946 1.00 98.69 115 LEU A C 1
ATOM 924 O O . LEU A 1 115 ? -2.877 5.668 -3.657 1.00 98.69 115 LEU A O 1
ATOM 928 N N . ILE A 1 116 ? -1.931 7.573 -2.913 1.00 98.69 116 ILE A N 1
ATOM 929 C CA . ILE A 1 116 ? -2.798 8.497 -3.646 1.00 98.69 116 ILE A CA 1
ATOM 930 C C . ILE A 1 116 ? -1.960 9.394 -4.551 1.00 98.69 116 ILE A C 1
ATOM 932 O O . ILE A 1 116 ? -1.080 10.131 -4.095 1.00 98.69 116 ILE A O 1
ATOM 936 N N . PHE A 1 117 ? -2.276 9.388 -5.841 1.00 97.81 117 PHE A N 1
ATOM 937 C CA . PHE A 1 117 ? -1.665 10.264 -6.833 1.00 97.81 117 PHE A CA 1
ATOM 938 C C . PHE A 1 117 ? -2.761 10.957 -7.639 1.00 97.81 117 PHE A C 1
ATOM 940 O O . PHE A 1 117 ? -3.661 10.298 -8.142 1.00 97.81 117 PHE A O 1
ATOM 947 N N . ASN A 1 118 ? -2.701 12.289 -7.745 1.00 95.56 118 ASN A N 1
ATOM 948 C CA . ASN A 1 118 ? -3.739 13.101 -8.394 1.00 95.56 118 ASN A CA 1
ATOM 949 C C . ASN A 1 118 ? -5.170 12.782 -7.917 1.00 95.56 118 ASN A C 1
ATOM 951 O O . ASN A 1 118 ? -6.080 12.677 -8.730 1.00 95.56 118 ASN A O 1
ATOM 955 N N . GLU A 1 119 ? -5.358 12.650 -6.598 1.00 95.50 119 GLU A N 1
ATOM 956 C CA . GLU A 1 119 ? -6.659 12.355 -5.971 1.00 95.50 119 GLU A CA 1
ATOM 957 C C . GLU A 1 119 ? -7.253 10.980 -6.340 1.00 95.50 119 GLU A C 1
ATOM 959 O O . GLU A 1 119 ? -8.414 10.706 -6.045 1.00 95.50 119 GLU A O 1
ATOM 964 N N . GLU A 1 120 ? -6.454 10.093 -6.935 1.00 97.25 120 GLU A N 1
ATOM 965 C CA . GLU A 1 120 ? -6.829 8.717 -7.251 1.00 97.25 120 GLU A CA 1
ATOM 966 C C . GLU A 1 120 ? -6.002 7.739 -6.415 1.00 97.25 120 GLU A C 1
ATOM 968 O O . GLU A 1 120 ? -4.796 7.923 -6.217 1.00 97.25 120 GLU A O 1
ATOM 973 N N . VAL A 1 121 ? -6.646 6.676 -5.928 1.00 98.50 121 VAL A N 1
ATOM 974 C CA . VAL A 1 121 ? -5.943 5.570 -5.273 1.00 98.50 121 VAL A CA 1
ATOM 975 C C . VAL A 1 121 ? -5.227 4.748 -6.337 1.00 98.50 121 VAL A C 1
ATOM 977 O O . VAL A 1 121 ? -5.861 4.189 -7.228 1.00 98.50 121 VAL A O 1
ATOM 980 N N . ILE A 1 122 ? -3.904 4.653 -6.225 1.00 98.25 122 ILE A N 1
ATOM 981 C CA . ILE A 1 122 ? -3.063 3.905 -7.175 1.00 98.25 122 ILE A CA 1
ATOM 982 C C . ILE A 1 122 ? -2.551 2.580 -6.605 1.00 98.25 122 ILE A C 1
ATOM 984 O O . ILE A 1 122 ? -1.978 1.769 -7.337 1.00 98.25 122 ILE A O 1
ATOM 988 N N . GLY A 1 123 ? -2.748 2.368 -5.304 1.00 98.25 123 GLY A N 1
ATOM 989 C CA . GLY A 1 123 ? -2.277 1.195 -4.591 1.00 98.25 123 GLY A CA 1
ATOM 990 C C . GLY A 1 123 ? -2.230 1.412 -3.083 1.00 98.25 123 GLY A C 1
ATOM 991 O O . GLY A 1 123 ? -2.869 2.308 -2.530 1.00 98.25 123 GLY A O 1
ATOM 992 N N . GLY A 1 124 ? -1.452 0.582 -2.410 1.00 98.38 124 GLY A N 1
ATOM 993 C CA . GLY A 1 124 ? -1.254 0.621 -0.975 1.00 98.38 124 GLY A CA 1
ATOM 994 C C . GLY A 1 124 ? -0.583 -0.643 -0.468 1.00 98.38 124 GLY A C 1
ATOM 995 O O . GLY A 1 124 ? -0.430 -1.632 -1.187 1.00 98.38 124 GLY A O 1
ATOM 996 N N . TRP A 1 125 ? -0.200 -0.622 0.796 1.00 98.69 125 TRP A N 1
ATOM 997 C CA . TRP A 1 125 ? 0.338 -1.793 1.469 1.00 98.69 125 TRP A CA 1
ATOM 998 C C . TRP A 1 125 ? -0.255 -1.944 2.858 1.00 98.69 125 TRP A C 1
ATOM 1000 O O . TRP A 1 125 ? -0.812 -1.008 3.434 1.00 98.69 125 TRP A O 1
ATOM 1010 N N . SER A 1 126 ? -0.109 -3.139 3.406 1.00 98.44 126 SER A N 1
ATOM 1011 C CA . SER A 1 126 ? -0.549 -3.469 4.748 1.00 98.44 126 SER A CA 1
ATOM 1012 C C . SER A 1 126 ? 0.551 -4.168 5.539 1.00 98.44 126 SER A C 1
ATOM 1014 O O . SER A 1 126 ? 1.476 -4.778 4.988 1.00 98.44 126 SER A O 1
ATOM 1016 N N . PHE A 1 127 ? 0.481 -4.031 6.860 1.00 97.31 127 PHE A N 1
ATOM 1017 C CA . PHE A 1 127 ? 1.406 -4.673 7.781 1.00 97.31 127 PHE A CA 1
ATOM 1018 C C . PHE A 1 127 ? 0.714 -4.991 9.114 1.00 97.31 127 PHE A C 1
ATOM 1020 O O . PHE A 1 127 ? -0.041 -4.147 9.612 1.00 97.31 127 PHE A O 1
ATOM 1027 N N . PRO A 1 128 ? 0.945 -6.171 9.722 1.00 96.50 128 PRO A N 1
ATOM 1028 C CA . PRO A 1 128 ? 0.277 -6.543 10.966 1.00 96.50 128 PRO A CA 1
ATOM 1029 C C . PRO A 1 128 ? 0.560 -5.529 12.076 1.00 96.50 128 PRO A C 1
ATOM 1031 O O . PRO A 1 128 ? 1.700 -5.097 12.269 1.00 96.50 128 PRO A O 1
ATOM 1034 N N . HIS A 1 129 ? -0.474 -5.140 12.821 1.00 95.56 129 HIS A N 1
ATOM 1035 C CA . HIS A 1 129 ? -0.298 -4.215 13.932 1.00 95.56 129 HIS A CA 1
ATOM 1036 C C . HIS A 1 129 ? 0.121 -4.978 15.196 1.00 95.56 129 HIS A C 1
ATOM 1038 O O . HIS A 1 129 ? -0.649 -5.766 15.740 1.00 95.56 129 HIS A O 1
ATOM 1044 N N . SER A 1 130 ? 1.316 -4.695 15.712 1.00 91.56 130 SER A N 1
ATOM 1045 C CA . SER A 1 130 ? 1.852 -5.293 16.939 1.00 91.56 130 SER A CA 1
ATOM 1046 C C . SER A 1 130 ? 2.344 -4.219 17.906 1.00 91.56 130 SER A C 1
ATOM 1048 O O . SER A 1 130 ? 2.774 -3.141 17.501 1.00 91.56 130 SER A O 1
ATOM 1050 N N . LYS A 1 131 ? 2.305 -4.533 19.207 1.00 88.00 131 LYS A N 1
ATOM 1051 C CA . LYS A 1 131 ? 2.921 -3.700 20.255 1.00 88.00 131 LYS A CA 1
ATOM 1052 C C . LYS A 1 131 ? 4.447 -3.741 20.201 1.00 88.00 131 LYS A C 1
ATOM 1054 O O . LYS A 1 131 ? 5.096 -2.790 20.622 1.00 88.00 131 LYS A O 1
ATOM 1059 N N . GLU A 1 132 ? 4.998 -4.855 19.734 1.00 89.62 132 GLU A N 1
ATOM 1060 C CA . GLU A 1 132 ? 6.432 -5.041 19.539 1.00 89.62 132 GLU A CA 1
ATOM 1061 C C . GLU A 1 132 ? 6.783 -4.834 18.061 1.00 89.62 132 GLU A C 1
ATOM 1063 O O . GLU A 1 132 ? 5.996 -5.247 17.201 1.00 89.62 132 GLU A O 1
ATOM 1068 N N . PRO A 1 133 ? 7.945 -4.231 17.745 1.00 86.69 133 PRO A N 1
ATOM 1069 C CA . PRO A 1 133 ? 8.394 -4.084 16.368 1.00 86.69 133 PRO A CA 1
ATOM 1070 C C . PRO A 1 133 ? 8.450 -5.439 15.664 1.00 86.69 133 PRO A C 1
ATOM 1072 O O . PRO A 1 133 ? 9.052 -6.386 16.171 1.00 86.69 133 PRO A O 1
ATOM 1075 N N . LEU A 1 134 ? 7.850 -5.518 14.480 1.00 88.69 134 LEU A N 1
ATOM 1076 C CA . LEU A 1 134 ? 7.972 -6.686 13.617 1.00 88.69 134 LEU A CA 1
ATOM 1077 C C . LEU A 1 134 ? 8.978 -6.387 12.510 1.00 88.69 134 LEU A C 1
ATOM 1079 O O . LEU A 1 134 ? 9.092 -5.255 12.042 1.00 88.69 134 LEU A O 1
ATOM 1083 N N . ILE A 1 135 ? 9.679 -7.428 12.077 1.00 87.62 135 ILE A N 1
ATOM 1084 C CA . ILE A 1 135 ? 10.558 -7.393 10.911 1.00 87.62 135 ILE A CA 1
ATOM 1085 C C . ILE A 1 135 ? 9.910 -8.268 9.846 1.00 87.62 135 ILE A C 1
ATOM 1087 O O . ILE A 1 135 ? 9.572 -9.421 10.112 1.00 87.62 135 ILE A O 1
ATOM 1091 N N . GLY A 1 136 ? 9.736 -7.727 8.647 1.00 89.50 136 GLY A N 1
ATOM 1092 C CA . GLY A 1 136 ? 9.135 -8.453 7.538 1.00 89.50 136 GLY A CA 1
ATOM 1093 C C . GLY A 1 136 ? 8.935 -7.570 6.317 1.00 89.50 136 GLY A C 1
ATOM 1094 O O . GLY A 1 136 ? 9.143 -6.360 6.380 1.00 89.50 136 GLY A O 1
ATOM 1095 N N . ALA A 1 137 ? 8.539 -8.200 5.215 1.00 92.75 137 ALA A N 1
ATOM 1096 C CA . ALA A 1 137 ? 8.125 -7.502 4.007 1.00 92.75 137 ALA A CA 1
ATOM 1097 C C . ALA A 1 137 ? 6.685 -6.986 4.142 1.00 92.75 137 ALA A C 1
ATOM 1099 O O . ALA A 1 137 ? 5.899 -7.483 4.955 1.00 92.75 137 ALA A O 1
ATOM 1100 N N . PHE A 1 138 ? 6.348 -5.994 3.324 1.00 96.50 138 PHE A N 1
ATOM 1101 C CA . PHE A 1 138 ? 4.980 -5.515 3.193 1.00 96.50 138 PHE A CA 1
ATOM 1102 C C . PHE A 1 138 ? 4.087 -6.542 2.490 1.00 96.50 138 PHE A C 1
ATOM 1104 O O . PHE A 1 138 ? 4.561 -7.346 1.689 1.00 96.50 138 PHE A O 1
ATOM 1111 N N . TYR A 1 139 ? 2.791 -6.478 2.786 1.00 98.50 139 TYR A N 1
ATOM 1112 C CA . TYR A 1 139 ? 1.732 -7.147 2.033 1.00 98.50 139 TYR A CA 1
ATOM 1113 C C . TYR A 1 139 ? 1.007 -6.107 1.185 1.00 98.50 139 TYR A C 1
ATOM 1115 O O . TYR A 1 139 ? 1.047 -4.914 1.499 1.00 98.50 139 TYR A O 1
ATOM 1123 N N . SER A 1 140 ? 0.295 -6.534 0.149 1.00 98.62 140 SER A N 1
ATOM 1124 C CA . SER A 1 140 ? -0.606 -5.641 -0.579 1.00 98.62 140 SER A CA 1
ATOM 1125 C C . SER A 1 140 ? -1.699 -5.093 0.337 1.00 98.62 140 SER A C 1
ATOM 1127 O O . SER A 1 140 ? -1.919 -5.566 1.458 1.00 98.62 140 SER A O 1
ATOM 1129 N N . ILE A 1 141 ? -2.431 -4.095 -0.149 1.00 98.56 141 ILE A N 1
ATOM 1130 C CA . ILE A 1 141 ? -3.573 -3.527 0.579 1.00 98.56 141 ILE A CA 1
ATOM 1131 C C . ILE A 1 141 ? -4.712 -4.535 0.829 1.00 98.56 141 ILE A C 1
ATOM 1133 O O . ILE A 1 141 ? -5.573 -4.302 1.673 1.00 98.56 141 ILE A O 1
ATOM 1137 N N . ASP A 1 142 ? -4.714 -5.657 0.104 1.00 98.12 142 ASP A N 1
ATOM 1138 C CA . ASP A 1 142 ? -5.615 -6.798 0.284 1.00 98.12 142 ASP A CA 1
ATOM 1139 C C . ASP A 1 142 ? -4.941 -8.018 0.935 1.00 98.12 142 ASP A C 1
ATOM 1141 O O . ASP A 1 142 ? -5.478 -9.122 0.908 1.00 98.12 142 ASP A O 1
ATOM 1145 N N . GLY A 1 143 ? -3.774 -7.820 1.555 1.00 98.06 143 GLY A N 1
ATOM 1146 C CA . GLY A 1 143 ? -3.113 -8.816 2.397 1.00 98.06 143 GLY A CA 1
ATOM 1147 C C . GLY A 1 143 ? -2.396 -9.939 1.649 1.00 98.06 143 GLY A C 1
ATOM 1148 O O . GLY A 1 143 ? -2.100 -10.955 2.273 1.00 98.06 143 GLY A O 1
ATOM 1149 N N . LYS A 1 144 ? -2.107 -9.767 0.355 1.00 98.44 144 LYS A N 1
ATOM 1150 C CA . LYS A 1 144 ? -1.355 -10.732 -0.454 1.00 98.44 144 LYS A CA 1
ATOM 1151 C C . LYS A 1 144 ? 0.147 -10.496 -0.380 1.00 98.44 144 LYS A C 1
ATOM 1153 O O . LYS A 1 144 ? 0.604 -9.356 -0.256 1.00 98.44 144 LYS A O 1
ATOM 1158 N N . THR A 1 145 ? 0.921 -11.567 -0.487 1.00 97.50 145 THR A N 1
ATOM 1159 C CA . THR A 1 145 ? 2.372 -11.477 -0.664 1.00 97.50 145 THR A CA 1
ATOM 1160 C C . THR A 1 145 ? 2.741 -11.159 -2.114 1.00 97.50 145 THR A C 1
ATOM 1162 O O . THR A 1 145 ? 1.932 -11.271 -3.036 1.00 97.50 145 THR A O 1
ATOM 1165 N N . MET A 1 146 ? 4.003 -10.790 -2.330 1.00 96.44 146 MET A N 1
ATOM 1166 C CA . MET A 1 146 ? 4.566 -10.577 -3.665 1.00 96.44 146 MET A CA 1
ATOM 1167 C C . MET A 1 146 ? 4.467 -11.847 -4.532 1.00 96.44 146 MET A C 1
ATOM 1169 O O . MET A 1 146 ? 4.141 -11.779 -5.714 1.00 96.44 146 MET A O 1
ATOM 1173 N N . GLU A 1 147 ? 4.677 -13.019 -3.931 1.00 96.31 147 GLU A N 1
ATOM 1174 C CA . GLU A 1 147 ? 4.519 -14.333 -4.562 1.00 96.31 147 GLU A CA 1
ATOM 1175 C C . GLU A 1 147 ? 3.069 -14.605 -4.976 1.00 96.31 147 GLU A C 1
ATOM 1177 O O . GLU A 1 147 ? 2.828 -15.164 -6.041 1.00 96.31 147 GLU A O 1
ATOM 1182 N N . GLU A 1 148 ? 2.085 -14.205 -4.172 1.00 97.75 148 GLU A N 1
ATOM 1183 C CA . GLU A 1 148 ? 0.670 -14.384 -4.520 1.00 97.75 148 GLU A CA 1
ATOM 1184 C C . GLU A 1 148 ? 0.222 -13.466 -5.667 1.00 97.75 148 GLU A C 1
ATOM 1186 O O . GLU A 1 148 ? -0.726 -13.800 -6.380 1.00 97.75 148 GLU A O 1
ATOM 1191 N N . ILE A 1 149 ? 0.899 -12.331 -5.864 1.00 97.25 149 ILE A N 1
ATOM 1192 C CA . ILE A 1 149 ? 0.616 -11.384 -6.952 1.00 97.25 149 ILE A CA 1
ATOM 1193 C C . ILE A 1 149 ? 1.299 -11.818 -8.252 1.00 97.25 149 ILE A C 1
ATOM 1195 O O . ILE A 1 149 ? 0.657 -11.834 -9.302 1.00 97.25 149 ILE A O 1
ATOM 1199 N N . HIS A 1 150 ? 2.582 -12.190 -8.192 1.00 95.31 150 HIS A N 1
ATOM 1200 C CA . HIS A 1 150 ? 3.410 -12.423 -9.387 1.00 95.31 150 HIS A CA 1
ATOM 1201 C C . HIS A 1 150 ? 3.654 -13.905 -9.702 1.00 95.31 150 HIS A C 1
ATOM 1203 O O . HIS A 1 150 ? 4.080 -14.252 -10.805 1.00 95.31 150 HIS A O 1
ATOM 1209 N N . GLY A 1 151 ? 3.373 -14.804 -8.759 1.00 96.06 151 GLY A N 1
ATOM 1210 C CA . GLY A 1 151 ? 3.632 -16.235 -8.879 1.00 96.06 151 GLY A CA 1
ATOM 1211 C C . GLY A 1 151 ? 5.109 -16.571 -8.676 1.00 96.06 151 GLY A C 1
ATOM 1212 O O . GLY A 1 151 ? 5.584 -16.694 -7.548 1.00 96.06 151 GLY A O 1
ATOM 1213 N N . ASP A 1 152 ? 5.839 -16.766 -9.776 1.00 96.06 152 ASP A N 1
ATOM 1214 C CA . ASP A 1 152 ? 7.269 -17.085 -9.721 1.00 96.06 152 ASP A CA 1
ATOM 1215 C C . ASP A 1 152 ? 8.077 -15.830 -9.373 1.00 96.06 152 ASP A C 1
ATOM 1217 O O . ASP A 1 152 ? 8.413 -15.014 -10.232 1.00 96.06 152 ASP A O 1
ATOM 1221 N N . LEU A 1 153 ? 8.388 -15.693 -8.086 1.00 94.19 153 LEU A N 1
ATOM 1222 C CA . LEU A 1 153 ? 9.092 -14.536 -7.555 1.00 94.19 153 LEU A CA 1
ATOM 1223 C C . LEU A 1 153 ? 10.496 -14.364 -8.127 1.00 94.19 153 LEU A C 1
ATOM 1225 O O . LEU A 1 153 ? 10.931 -13.232 -8.317 1.00 94.19 153 LEU A O 1
ATOM 1229 N N . GLN A 1 154 ? 11.218 -15.458 -8.383 1.00 95.75 154 GLN A N 1
ATOM 1230 C CA . GLN A 1 154 ? 12.567 -15.346 -8.933 1.00 95.75 154 GLN A CA 1
ATOM 1231 C C . GLN A 1 154 ? 12.493 -14.791 -10.348 1.00 95.75 154 GLN A C 1
ATOM 1233 O O . GLN A 1 154 ? 13.198 -13.841 -10.677 1.00 95.75 154 GLN A O 1
ATOM 1238 N N . LYS A 1 155 ? 11.584 -15.340 -11.156 1.00 97.31 155 LYS A N 1
ATOM 1239 C CA . LYS A 1 155 ? 11.349 -14.846 -12.507 1.00 97.31 155 LYS A CA 1
ATOM 1240 C C . LYS A 1 155 ? 10.914 -13.378 -12.502 1.00 97.31 155 LYS A C 1
ATOM 1242 O O . LYS A 1 155 ? 11.448 -12.592 -13.279 1.00 97.31 155 LYS A O 1
ATOM 1247 N N . TRP A 1 156 ? 9.988 -13.002 -11.619 1.00 95.81 156 TRP A N 1
ATOM 1248 C CA . TRP A 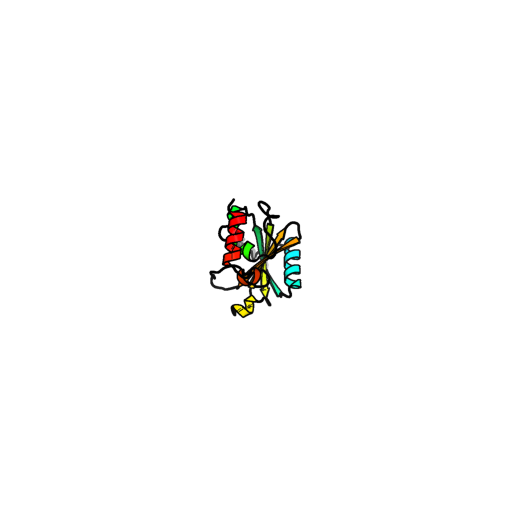1 156 ? 9.547 -11.613 -11.482 1.00 95.81 156 TRP A CA 1
ATOM 1249 C C . TRP A 1 156 ? 10.702 -10.684 -11.099 1.00 95.81 156 TRP A C 1
ATOM 1251 O O . TRP A 1 156 ? 10.872 -9.646 -11.731 1.00 95.81 156 TRP A O 1
ATOM 1261 N N . ARG A 1 157 ? 11.542 -11.068 -10.128 1.00 95.31 157 ARG A N 1
ATOM 1262 C CA . ARG A 1 157 ? 12.719 -10.280 -9.730 1.00 95.31 157 ARG A CA 1
ATOM 1263 C C . ARG A 1 157 ? 13.717 -10.112 -10.866 1.00 95.31 157 ARG A C 1
ATOM 1265 O O . ARG A 1 157 ? 14.221 -9.010 -11.055 1.00 95.31 157 ARG A O 1
ATOM 1272 N N . ASP A 1 158 ? 13.971 -11.164 -11.640 1.00 96.94 158 ASP A N 1
ATOM 1273 C CA . ASP A 1 158 ? 14.866 -11.087 -12.796 1.00 96.94 158 ASP A CA 1
ATOM 1274 C C . ASP A 1 158 ? 14.311 -10.105 -13.846 1.00 96.94 158 ASP A C 1
ATOM 1276 O O . ASP A 1 158 ? 15.044 -9.280 -14.394 1.00 96.94 158 ASP A O 1
ATOM 1280 N N . GLU A 1 159 ? 13.007 -10.155 -14.132 1.00 96.19 159 GLU A N 1
ATOM 1281 C CA . GLU A 1 159 ? 12.334 -9.222 -15.048 1.00 96.19 159 GLU A CA 1
ATOM 1282 C C . GLU A 1 159 ? 12.346 -7.780 -14.510 1.00 96.19 159 GLU A C 1
ATOM 1284 O O . GLU A 1 159 ? 12.650 -6.842 -15.256 1.00 96.19 159 GLU A O 1
ATOM 1289 N N . TRP A 1 160 ? 12.091 -7.610 -13.213 1.00 96.38 160 TRP A N 1
ATOM 1290 C CA . TRP A 1 160 ? 12.116 -6.334 -12.501 1.00 96.38 160 TRP A CA 1
ATOM 1291 C C . TRP A 1 160 ? 13.503 -5.690 -12.529 1.00 96.38 160 TRP A C 1
ATOM 1293 O O . TRP A 1 160 ? 13.650 -4.541 -12.954 1.00 96.38 160 TRP A O 1
ATOM 1303 N N . GLU A 1 161 ? 14.546 -6.439 -12.162 1.00 96.31 161 GLU A N 1
ATOM 1304 C CA . GLU A 1 161 ? 15.929 -5.967 -12.199 1.00 96.31 161 GLU A CA 1
ATOM 1305 C C . GLU A 1 161 ? 16.317 -5.575 -13.627 1.00 96.31 161 GLU A C 1
ATOM 1307 O O . GLU A 1 161 ? 16.828 -4.478 -13.855 1.00 96.31 161 GLU A O 1
ATOM 1312 N N . ASN A 1 162 ? 16.008 -6.410 -14.621 1.00 96.56 162 ASN A N 1
ATOM 1313 C CA . ASN A 1 162 ? 16.304 -6.099 -16.020 1.00 96.56 162 ASN A CA 1
ATOM 1314 C C . ASN A 1 162 ? 15.618 -4.809 -16.501 1.00 96.56 162 ASN A C 1
ATOM 1316 O O . ASN A 1 162 ? 16.218 -4.039 -17.259 1.00 96.56 162 ASN A O 1
ATOM 1320 N N . LYS A 1 163 ? 14.385 -4.546 -16.054 1.00 95.81 163 LYS A N 1
ATOM 1321 C CA . LYS A 1 163 ? 13.643 -3.321 -16.382 1.00 95.81 163 LYS A CA 1
ATOM 1322 C C . LYS A 1 163 ? 14.251 -2.089 -15.704 1.00 95.81 163 LYS A C 1
ATOM 1324 O O . LYS A 1 163 ? 14.373 -1.033 -16.343 1.00 95.81 163 LYS A O 1
ATOM 1329 N N . TYR A 1 164 ? 14.655 -2.211 -14.437 1.00 95.62 164 TYR A N 1
ATOM 1330 C CA . TYR A 1 164 ? 15.002 -1.056 -13.606 1.00 95.62 164 TYR A CA 1
ATOM 1331 C C . TYR A 1 164 ? 16.504 -0.782 -13.402 1.00 95.62 164 TYR A C 1
ATOM 1333 O O . TYR A 1 164 ? 16.859 0.327 -13.016 1.00 95.62 164 TYR A O 1
ATOM 1341 N N . LYS A 1 165 ? 17.405 -1.699 -13.768 1.00 92.31 165 LYS A N 1
ATOM 1342 C CA . LYS A 1 165 ? 18.869 -1.562 -13.586 1.00 92.31 165 LYS A CA 1
ATOM 1343 C C . LYS A 1 165 ? 19.575 -0.530 -14.476 1.00 92.31 165 LYS A C 1
ATOM 1345 O O . LYS A 1 165 ? 20.705 -0.162 -14.162 1.00 92.31 165 LYS A O 1
ATOM 1350 N N . ASN A 1 166 ? 18.945 -0.079 -15.567 1.00 68.69 166 ASN A N 1
ATOM 1351 C CA . ASN A 1 166 ? 19.561 0.807 -16.573 1.00 68.69 166 ASN A CA 1
ATOM 1352 C C . ASN A 1 166 ? 18.982 2.221 -16.582 1.00 68.69 166 ASN A C 1
ATOM 1354 O O . ASN A 1 166 ? 17.799 2.353 -16.975 1.00 68.69 166 ASN A O 1
#

Foldseek 3Di:
DDDDDDDDDDDDDDDPPPPPPPPPPPPDCPPPLLQVLVVVVCVVVVKAFDDWDDKDKDAAALVLCLDPPNVLWQLQFPADCPVCHRHIWIKTKTKIAPAPVCVVVVQRIKIKIFTHDPSDTRFTWIDRDDPDDDDDGTHTNRRHGSCRNPVPPVVVSVVSCVVRVD

Organism: NCBI:txid1714840

pLDDT: mean 87.02, std 19.8, range [37.44, 98.81]

Secondary structure (DSSP, 8-state):
--------------------------------HHHHHHHHHHHHTT-EEEEEEEEEEE---TGGGGSTTHHHHHHT-SS-GGGGTTS-EEEEEEEEES-HHHHHTT-S-EEEEEEEETTEEEEEEEEE--SSPP----EETTS--HHHHHS-HHHHHHHHHHHH--